Protein AF-X1GSC9-F1 (afdb_monomer_lite)

pLDDT: mean 88.29, std 10.02, range [37.25, 97.69]

Structure (mmCIF, N/CA/C/O backbone):
data_AF-X1GSC9-F1
#
_entry.id   AF-X1GSC9-F1
#
loop_
_atom_site.group_PDB
_atom_site.id
_atom_site.type_symbol
_atom_site.label_atom_id
_atom_site.label_alt_id
_atom_site.label_comp_id
_atom_site.label_asym_id
_atom_site.label_entity_id
_atom_site.label_seq_id
_atom_site.pdbx_PDB_ins_code
_atom_site.Cartn_x
_atom_site.Cartn_y
_atom_site.Cartn_z
_atom_site.occupancy
_atom_site.B_iso_or_equiv
_atom_site.auth_seq_id
_atom_site.auth_comp_id
_atom_site.auth_asym_id
_atom_site.auth_atom_id
_atom_site.pdbx_PDB_model_num
ATOM 1 N N . PRO A 1 1 ? -17.798 0.193 -2.382 1.00 90.88 1 PRO A N 1
ATOM 2 C CA . PRO A 1 1 ? -16.850 1.234 -2.874 1.00 90.88 1 PRO A CA 1
ATOM 3 C C . PRO A 1 1 ? -15.420 0.911 -2.415 1.00 90.88 1 PRO A C 1
ATOM 5 O O . PRO A 1 1 ? -15.276 -0.014 -1.624 1.00 90.88 1 PRO A O 1
ATOM 8 N N . ALA A 1 2 ? -14.383 1.622 -2.877 1.00 92.12 2 ALA A N 1
ATOM 9 C CA . ALA A 1 2 ? -13.006 1.386 -2.421 1.00 92.12 2 ALA A CA 1
ATOM 10 C C . ALA A 1 2 ? -12.248 2.688 -2.128 1.00 92.12 2 ALA A C 1
ATOM 12 O O . ALA A 1 2 ? -12.476 3.698 -2.795 1.00 92.12 2 ALA A O 1
ATOM 13 N N . ALA A 1 3 ? -11.340 2.648 -1.150 1.00 92.44 3 ALA A N 1
ATOM 14 C CA . ALA A 1 3 ? -10.495 3.771 -0.754 1.00 92.44 3 ALA A CA 1
ATOM 15 C C . ALA A 1 3 ? -9.044 3.329 -0.496 1.00 92.44 3 ALA A C 1
ATOM 17 O O . ALA A 1 3 ? -8.790 2.315 0.152 1.00 92.44 3 ALA A O 1
ATOM 18 N N . VAL A 1 4 ? -8.085 4.127 -0.971 1.00 92.06 4 VAL A N 1
ATOM 19 C CA . VAL A 1 4 ? -6.651 3.963 -0.685 1.00 92.06 4 VAL A CA 1
ATOM 20 C C . VAL A 1 4 ? -6.218 5.075 0.262 1.00 92.06 4 VAL A C 1
ATOM 22 O O . VAL A 1 4 ? -6.316 6.255 -0.075 1.00 92.06 4 VAL A O 1
ATOM 25 N N . ILE A 1 5 ? -5.740 4.708 1.449 1.00 92.31 5 ILE A N 1
ATOM 26 C CA . ILE A 1 5 ? -5.375 5.651 2.507 1.00 92.31 5 ILE A CA 1
ATOM 27 C C . ILE A 1 5 ? -3.856 5.680 2.642 1.00 92.31 5 ILE A C 1
ATOM 29 O O . ILE A 1 5 ? -3.243 4.877 3.344 1.00 92.31 5 ILE A O 1
ATOM 33 N N . ILE A 1 6 ? -3.250 6.642 1.948 1.00 90.12 6 ILE A N 1
ATOM 34 C CA . ILE A 1 6 ? -1.797 6.862 1.948 1.00 90.12 6 ILE A CA 1
ATOM 35 C C . ILE A 1 6 ? -1.321 7.435 3.291 1.00 90.12 6 ILE A C 1
ATOM 37 O O . ILE A 1 6 ? -0.251 7.081 3.776 1.00 90.12 6 ILE A O 1
ATOM 41 N N . GLY A 1 7 ? -2.120 8.309 3.912 1.00 90.06 7 GLY A N 1
ATOM 42 C CA . GLY A 1 7 ? -1.730 9.040 5.120 1.00 90.06 7 GLY A CA 1
ATOM 43 C C . GLY A 1 7 ? -1.406 8.143 6.322 1.00 90.06 7 GLY A C 1
ATOM 44 O O . GLY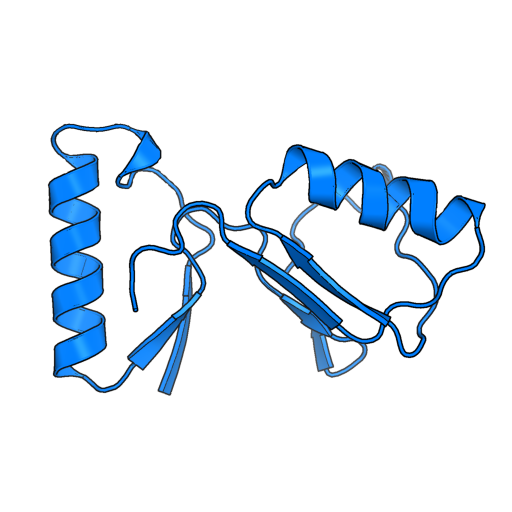 A 1 7 ? -2.079 7.139 6.557 1.00 90.06 7 GLY A O 1
ATOM 45 N N . GLY A 1 8 ? -0.394 8.548 7.096 1.00 90.19 8 GLY A N 1
ATOM 46 C CA . GLY A 1 8 ? -0.026 7.950 8.384 1.00 90.19 8 GLY A CA 1
ATOM 47 C C . GLY A 1 8 ? -0.633 8.667 9.602 1.00 90.19 8 GLY A C 1
ATOM 48 O O . GLY A 1 8 ? -1.530 9.504 9.491 1.00 90.19 8 GLY A O 1
ATOM 49 N N . GLY A 1 9 ? -0.128 8.342 10.787 1.00 92.25 9 GLY A N 1
ATOM 50 C CA . GLY A 1 9 ? -0.641 8.741 12.097 1.00 92.25 9 GLY A CA 1
ATOM 51 C C . GLY A 1 9 ? -1.707 7.800 12.677 1.00 92.25 9 GLY A C 1
ATOM 52 O O . GLY A 1 9 ? -2.591 8.280 13.396 1.00 92.25 9 GLY A O 1
ATOM 53 N N . PHE A 1 10 ? -1.667 6.507 12.354 1.00 93.75 10 PHE A N 1
ATOM 54 C CA . PHE A 1 10 ? -2.633 5.490 12.787 1.00 93.75 10 PHE A CA 1
ATOM 55 C C . PHE A 1 10 ? -1.998 4.492 13.772 1.00 93.75 10 PHE A C 1
ATOM 57 O O . PHE A 1 10 ? -1.302 4.919 14.696 1.00 93.75 10 PHE A O 1
ATOM 64 N N . ALA A 1 11 ? -2.270 3.186 13.682 1.00 92.38 11 ALA A N 1
ATOM 65 C CA . ALA A 1 11 ? -1.805 2.225 14.684 1.00 92.38 11 ALA A CA 1
ATOM 66 C C . ALA A 1 11 ? -0.276 2.221 14.874 1.00 92.38 11 ALA A C 1
ATOM 68 O O . ALA A 1 11 ? 0.189 1.929 15.979 1.00 92.38 11 ALA A O 1
ATOM 69 N N . GLU A 1 12 ? 0.490 2.623 13.858 1.00 89.06 12 GLU A N 1
ATOM 70 C CA . GLU A 1 12 ? 1.953 2.701 13.878 1.00 89.06 12 GLU A CA 1
ATOM 71 C C . GLU A 1 12 ? 2.508 3.714 14.890 1.00 89.06 12 GLU A C 1
ATOM 73 O O . GLU A 1 12 ? 3.633 3.549 15.354 1.00 89.06 12 GLU A O 1
ATOM 78 N N . ILE A 1 13 ? 1.727 4.730 15.282 1.00 93.06 13 ILE A N 1
ATOM 79 C CA . ILE A 1 13 ? 2.129 5.684 16.333 1.00 93.06 13 ILE A CA 1
ATOM 80 C C . ILE A 1 13 ? 1.602 5.300 17.728 1.00 93.06 13 ILE A C 1
ATOM 82 O O . ILE A 1 13 ? 1.823 6.026 18.698 1.00 93.06 13 ILE A O 1
ATOM 86 N N . GLY A 1 14 ? 0.884 4.177 17.854 1.00 91.69 14 GLY A N 1
ATOM 87 C CA . GLY A 1 14 ? 0.296 3.722 19.115 1.00 91.69 14 GLY A CA 1
ATOM 88 C C . GLY A 1 14 ? -0.757 4.683 19.694 1.00 91.69 14 GLY A C 1
ATOM 89 O O . GLY A 1 14 ? -1.246 5.591 19.025 1.00 91.69 14 GLY A O 1
ATOM 90 N N . GLY A 1 15 ? -1.145 4.475 20.957 1.00 94.62 15 GLY A N 1
ATOM 91 C CA . GLY A 1 15 ? -2.000 5.396 21.724 1.00 94.62 15 GLY A CA 1
ATOM 92 C C . GLY A 1 15 ? -3.247 5.895 20.974 1.00 94.62 15 GLY A C 1
ATOM 93 O O . GLY A 1 15 ? -4.144 5.122 20.641 1.00 94.62 15 GLY A O 1
ATOM 94 N N . LYS A 1 16 ? -3.304 7.208 20.705 1.00 95.12 16 LYS A N 1
ATOM 95 C CA . LYS A 1 16 ? -4.410 7.847 19.961 1.00 95.12 16 LYS A CA 1
ATOM 96 C C . LYS A 1 16 ? -4.514 7.372 18.505 1.00 95.12 16 LYS A C 1
ATOM 98 O O . LYS A 1 16 ? -5.609 7.399 17.949 1.00 95.12 16 LYS A O 1
ATOM 103 N N . GLY A 1 17 ? -3.411 6.942 17.898 1.00 95.06 17 GLY A N 1
ATOM 104 C CA . GLY A 1 17 ? -3.377 6.431 16.532 1.00 95.06 17 GLY A CA 1
ATOM 105 C C . GLY A 1 17 ? -4.098 5.091 16.371 1.00 95.06 17 GLY A C 1
ATOM 106 O O . GLY A 1 17 ? -4.839 4.924 15.405 1.00 95.06 17 GLY A O 1
ATOM 107 N N . LYS A 1 18 ? -4.005 4.189 17.363 1.00 94.44 18 LYS A N 1
ATOM 108 C CA . LYS A 1 18 ? -4.803 2.944 17.382 1.00 94.44 18 LYS A CA 1
ATOM 109 C C . LYS A 1 18 ? -6.304 3.236 17.381 1.00 94.44 18 LYS A C 1
ATOM 111 O O . LYS A 1 18 ? -7.011 2.765 16.500 1.00 94.44 18 LYS A O 1
ATOM 116 N N . LYS A 1 19 ? -6.760 4.132 18.266 1.00 95.69 19 LYS A N 1
ATOM 117 C CA . LYS A 1 19 ? -8.170 4.568 18.320 1.00 95.69 19 LYS A CA 1
ATOM 118 C C . LYS A 1 19 ? -8.646 5.202 17.010 1.00 95.69 19 LYS A C 1
ATOM 120 O O . LYS A 1 19 ? -9.789 5.028 16.603 1.00 95.69 19 LYS A O 1
ATOM 125 N N . ARG A 1 20 ? -7.769 5.956 16.338 1.00 95.31 20 ARG A N 1
ATOM 126 C CA . ARG A 1 20 ? -8.059 6.535 15.020 1.00 95.31 20 ARG A CA 1
ATOM 127 C C . ARG A 1 20 ? -8.231 5.448 13.956 1.00 95.31 20 ARG A C 1
ATOM 129 O O . ARG A 1 20 ? -9.130 5.569 13.132 1.00 95.31 20 ARG A O 1
ATOM 136 N N . GLN A 1 21 ? -7.395 4.409 13.977 1.00 95.06 21 GLN A N 1
ATOM 137 C CA . GLN A 1 21 ? -7.506 3.284 13.046 1.00 95.06 21 GLN A CA 1
ATOM 138 C C . GLN A 1 21 ? -8.762 2.456 13.303 1.00 95.06 21 GLN A C 1
ATOM 140 O O . GLN A 1 21 ? -9.473 2.146 12.358 1.00 95.06 21 GLN A O 1
ATOM 145 N N . GLU A 1 22 ? -9.089 2.179 14.564 1.00 94.81 22 GLU A N 1
ATOM 146 C CA . GLU A 1 22 ? -10.336 1.501 14.940 1.00 94.81 22 GLU A CA 1
ATOM 147 C C . GLU A 1 22 ? -11.558 2.256 14.399 1.00 94.81 22 GLU A C 1
ATOM 149 O O . GLU A 1 22 ? -12.415 1.663 13.749 1.00 94.81 22 GLU A O 1
ATOM 154 N N . LYS A 1 23 ? -11.598 3.588 14.566 1.00 96.19 23 LYS A N 1
ATOM 155 C CA . LYS A 1 23 ? -12.684 4.414 14.017 1.00 96.19 23 LYS A CA 1
ATOM 156 C C . LYS A 1 23 ? -12.740 4.369 12.489 1.00 96.19 23 LYS A C 1
ATOM 158 O O . LYS A 1 23 ? -13.828 4.368 11.919 1.00 96.19 23 LYS A O 1
ATOM 163 N N . LEU A 1 24 ? -11.584 4.354 11.828 1.00 95.06 24 LEU A N 1
ATOM 164 C CA . LEU A 1 24 ? -11.503 4.235 10.375 1.00 95.06 24 LEU A CA 1
ATOM 165 C C . LEU A 1 24 ? -12.090 2.900 9.893 1.00 95.06 24 LEU A C 1
ATOM 167 O O . LEU A 1 24 ? -12.896 2.903 8.965 1.00 95.06 24 LEU A O 1
ATOM 171 N N . VAL A 1 25 ? -11.720 1.790 10.538 1.00 94.69 25 VAL A N 1
ATOM 172 C CA . VAL A 1 25 ? -12.236 0.447 10.225 1.00 94.69 25 VAL A CA 1
ATOM 173 C C . VAL A 1 25 ? -13.742 0.382 10.451 1.00 94.69 25 VAL A C 1
ATOM 175 O O . VAL A 1 25 ? -14.465 -0.073 9.573 1.00 94.69 25 VAL A O 1
ATOM 178 N N . GLU A 1 26 ? -14.232 0.908 11.574 1.00 96.56 26 GLU A N 1
ATOM 179 C CA . GLU A 1 26 ? -15.665 0.956 11.884 1.00 96.56 26 GLU A CA 1
ATOM 180 C C . GLU A 1 26 ? -16.459 1.708 10.802 1.00 96.56 26 GLU A C 1
ATOM 182 O O . GLU A 1 26 ? -17.498 1.237 10.343 1.00 96.56 26 GLU A O 1
ATOM 187 N N . ILE A 1 27 ? -15.962 2.867 10.352 1.00 96.44 27 ILE A N 1
ATOM 188 C CA . ILE A 1 27 ? -16.600 3.644 9.279 1.00 96.44 27 ILE A CA 1
ATOM 189 C C . ILE A 1 27 ? -16.589 2.863 7.964 1.00 96.44 27 ILE A C 1
ATOM 191 O O . ILE A 1 27 ? -17.608 2.831 7.276 1.00 96.44 27 ILE A O 1
ATOM 195 N N . ALA A 1 28 ? -15.458 2.252 7.609 1.00 96.31 28 ALA A N 1
ATOM 196 C CA . ALA A 1 28 ? -15.325 1.494 6.372 1.0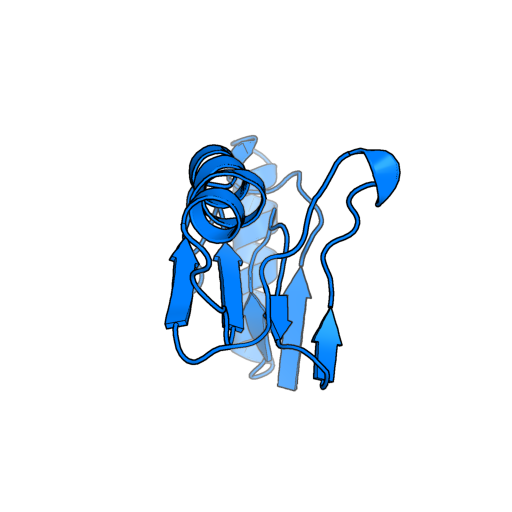0 96.31 28 ALA A CA 1
ATOM 197 C C . ALA A 1 28 ? -16.271 0.286 6.343 1.00 96.31 28 ALA A C 1
ATOM 199 O O . ALA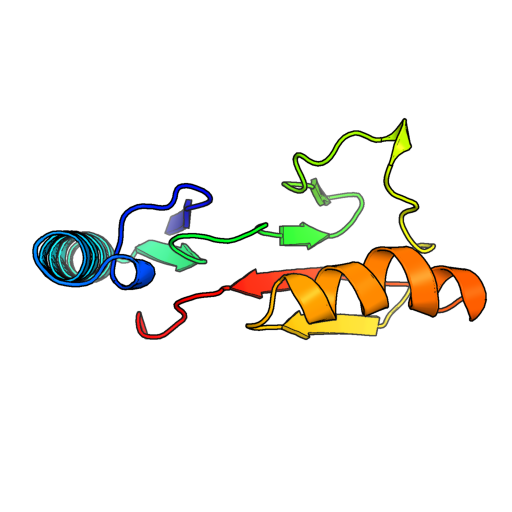 A 1 28 ? -16.998 0.107 5.366 1.00 96.31 28 ALA A O 1
ATOM 200 N N . PHE A 1 29 ? -16.314 -0.472 7.441 1.00 95.31 29 PHE A N 1
ATOM 201 C CA . PHE A 1 29 ? -17.184 -1.631 7.612 1.00 95.31 29 PHE A CA 1
ATOM 202 C C . PHE A 1 29 ? -18.665 -1.243 7.534 1.00 95.31 29 PHE A C 1
ATOM 204 O O . PHE A 1 29 ? -19.405 -1.806 6.737 1.00 95.31 29 PHE A O 1
ATOM 211 N N . ASN A 1 30 ? -19.089 -0.212 8.274 1.00 97.69 30 ASN A N 1
ATOM 212 C CA . ASN A 1 30 ? -20.489 0.229 8.300 1.00 97.69 30 ASN A CA 1
ATOM 213 C C . ASN A 1 30 ? -20.999 0.803 6.964 1.00 97.69 30 ASN A C 1
ATOM 215 O O . ASN A 1 30 ? -22.198 1.033 6.826 1.00 97.69 30 ASN A O 1
ATOM 219 N N . ASN A 1 31 ? -20.109 1.093 6.010 1.00 97.25 31 ASN A N 1
ATOM 220 C CA . ASN A 1 31 ? -20.450 1.685 4.713 1.00 97.25 31 ASN A CA 1
ATOM 221 C C . ASN A 1 31 ? -20.024 0.807 3.519 1.00 97.25 31 ASN A C 1
ATOM 223 O O . ASN A 1 31 ? -20.005 1.301 2.388 1.00 97.25 31 ASN A O 1
ATOM 227 N N . ASP A 1 32 ? -19.643 -0.456 3.746 1.00 96.56 32 ASP A N 1
ATOM 228 C CA . ASP A 1 32 ? -19.189 -1.390 2.703 1.00 96.56 32 ASP A CA 1
ATOM 229 C C . ASP A 1 32 ? -18.069 -0.807 1.803 1.00 96.56 32 ASP A C 1
ATOM 231 O O . ASP A 1 32 ? -18.092 -0.866 0.560 1.00 96.56 32 ASP A O 1
ATOM 235 N N . ILE A 1 33 ? -17.071 -0.185 2.441 1.00 96.00 33 ILE A N 1
ATOM 236 C CA . ILE A 1 33 ? -15.897 0.394 1.778 1.00 96.00 33 ILE A CA 1
ATOM 237 C C . ILE A 1 33 ? -14.703 -0.546 1.957 1.00 96.00 33 ILE A C 1
ATOM 239 O O . IL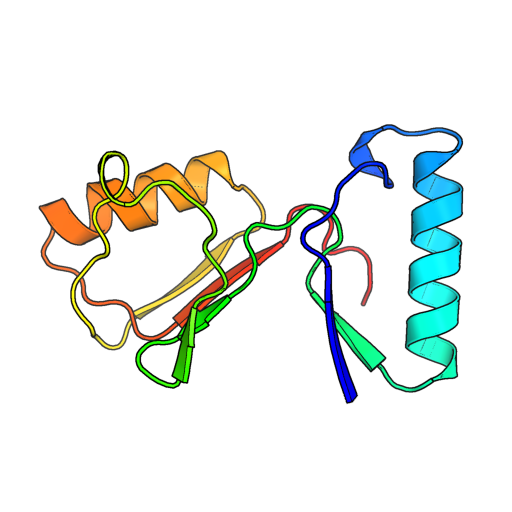E A 1 33 ? -14.198 -0.717 3.062 1.00 96.00 33 ILE A O 1
ATOM 243 N N . ALA A 1 34 ? -14.186 -1.090 0.855 1.00 92.75 34 ALA A N 1
ATOM 244 C CA . ALA A 1 34 ? -12.904 -1.786 0.857 1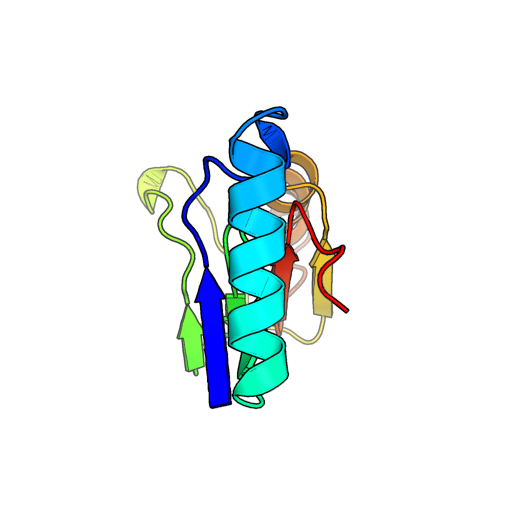.00 92.75 34 ALA A CA 1
ATOM 245 C C . ALA A 1 34 ? -11.761 -0.775 1.051 1.00 92.75 34 ALA A C 1
ATOM 247 O O . ALA A 1 34 ? -11.670 0.209 0.310 1.00 92.75 34 ALA A O 1
ATOM 248 N N . VAL A 1 35 ? -10.882 -1.008 2.025 1.00 92.00 35 VAL A N 1
ATOM 249 C CA . VAL A 1 35 ? -9.794 -0.081 2.369 1.00 92.00 35 VAL A CA 1
ATOM 250 C C . VAL A 1 35 ? -8.432 -0.729 2.153 1.00 92.00 35 VAL A C 1
ATOM 252 O O . VAL A 1 35 ? -8.174 -1.828 2.631 1.00 92.00 35 VAL A O 1
ATOM 255 N N . LEU A 1 36 ? -7.537 -0.008 1.474 1.00 91.06 36 LEU A N 1
ATOM 256 C CA . LEU A 1 36 ? -6.100 -0.281 1.463 1.00 91.06 36 LEU A CA 1
ATOM 257 C C . LEU A 1 36 ? -5.377 0.751 2.338 1.00 91.06 36 LEU A C 1
ATOM 259 O O . LEU A 1 36 ? -5.553 1.956 2.142 1.00 91.06 36 LEU A O 1
ATOM 263 N N . GLY A 1 37 ? -4.541 0.286 3.267 1.00 90.12 37 GLY A N 1
ATOM 264 C CA . GLY A 1 37 ? -3.890 1.121 4.280 1.00 90.12 37 GLY A CA 1
ATOM 265 C C . GLY A 1 37 ? -4.603 1.057 5.641 1.00 90.12 37 GLY A C 1
ATOM 266 O O . GLY A 1 37 ? -5.359 0.114 5.879 1.00 90.12 37 GLY A O 1
ATOM 267 N N . PRO A 1 38 ? -4.388 2.036 6.543 1.00 92.50 38 PRO A N 1
ATOM 268 C CA . PRO A 1 38 ? -3.686 3.311 6.340 1.00 92.50 38 PRO A CA 1
ATOM 269 C C . PRO A 1 38 ? -2.156 3.176 6.252 1.00 92.50 38 PRO A C 1
ATOM 271 O O . PRO A 1 38 ? -1.619 2.072 6.346 1.00 92.50 38 PRO A O 1
ATOM 274 N N . ASN A 1 39 ? -1.461 4.309 6.088 1.00 90.06 39 ASN A N 1
ATOM 275 C CA . ASN A 1 39 ? -0.001 4.397 6.014 1.00 90.06 39 ASN A CA 1
ATOM 276 C C . ASN A 1 39 ? 0.582 3.488 4.919 1.00 90.06 39 ASN A C 1
ATOM 278 O O . ASN A 1 39 ? 1.320 2.552 5.198 1.00 90.06 39 ASN A O 1
ATOM 282 N N . CYS A 1 40 ? 0.215 3.705 3.659 1.00 88.88 40 CYS A N 1
ATOM 283 C CA . CYS A 1 40 ? 0.657 2.848 2.559 1.00 88.88 40 CYS A CA 1
ATOM 284 C C . CYS A 1 40 ? 1.242 3.642 1.385 1.00 88.88 40 CYS A C 1
ATOM 286 O O . CYS A 1 40 ? 0.981 4.831 1.252 1.00 88.88 40 CYS A O 1
ATOM 288 N N . LEU A 1 41 ? 2.024 2.988 0.513 1.00 87.62 41 LEU A N 1
ATOM 289 C CA . LEU A 1 41 ? 2.429 3.580 -0.777 1.00 87.62 41 LEU A CA 1
ATOM 290 C C . LEU A 1 41 ? 1.321 3.443 -1.837 1.00 87.62 41 LEU A C 1
ATOM 292 O O . LEU A 1 41 ? 1.348 4.146 -2.842 1.00 87.62 41 LEU A O 1
ATOM 296 N N . GLY A 1 42 ? 0.335 2.572 -1.601 1.00 90.00 42 GLY A N 1
ATOM 297 C CA . GLY A 1 42 ? -0.845 2.402 -2.442 1.00 90.00 42 GLY A CA 1
ATOM 298 C C . GLY A 1 42 ? -0.688 1.334 -3.528 1.00 90.00 42 GLY A C 1
ATOM 299 O O . GLY A 1 42 ? -0.176 0.243 -3.260 1.00 90.00 42 GLY A O 1
ATOM 300 N N . VAL A 1 43 ? -1.193 1.631 -4.728 1.00 92.31 43 VAL A N 1
ATOM 301 C CA . VAL A 1 43 ? -1.357 0.701 -5.852 1.00 92.31 43 VAL A CA 1
ATOM 302 C C . VAL A 1 43 ? -0.640 1.215 -7.097 1.00 92.31 43 VAL A C 1
ATOM 304 O O . VAL A 1 43 ? -0.771 2.380 -7.475 1.00 92.31 43 VAL A O 1
ATOM 307 N N . TYR A 1 44 ? 0.060 0.318 -7.786 1.00 91.88 44 TYR A N 1
ATOM 308 C CA . TYR A 1 44 ? 0.575 0.554 -9.135 1.00 91.88 44 TYR A CA 1
ATOM 309 C C . TYR A 1 44 ? 0.123 -0.576 -10.059 1.00 91.88 44 TYR A C 1
ATOM 311 O O . TYR A 1 44 ? 0.468 -1.732 -9.842 1.00 91.88 44 TYR A O 1
ATOM 319 N N . ALA A 1 45 ? -0.671 -0.251 -11.074 1.00 92.44 45 ALA A N 1
ATOM 320 C CA . ALA A 1 45 ? -1.246 -1.185 -12.038 1.00 92.44 45 ALA A CA 1
ATOM 321 C C . ALA A 1 45 ? -1.303 -0.519 -13.427 1.00 92.44 45 ALA A C 1
ATOM 323 O O . ALA A 1 45 ? -2.356 -0.031 -13.849 1.00 92.44 45 ALA A O 1
ATOM 324 N N . PRO A 1 46 ? -0.171 -0.430 -14.144 1.00 86.62 46 PRO A N 1
ATOM 325 C CA . PRO A 1 46 ? -0.094 0.300 -15.402 1.00 86.62 46 PRO A CA 1
ATOM 326 C C . PRO A 1 46 ? -0.877 -0.406 -16.531 1.00 86.62 46 PRO A C 1
ATOM 328 O O . PRO A 1 46 ? -0.791 -1.629 -16.689 1.00 86.62 46 PRO A O 1
ATOM 331 N N . PRO A 1 47 ? -1.596 0.344 -17.389 1.00 88.69 47 PRO A N 1
ATOM 332 C CA . PRO A 1 47 ? -1.662 1.810 -17.456 1.00 88.69 47 PRO A CA 1
ATOM 333 C C . PRO A 1 47 ? -2.817 2.427 -16.640 1.00 88.69 47 PRO A C 1
ATOM 335 O O . PRO A 1 47 ? -3.117 3.601 -16.815 1.00 88.69 47 PRO A O 1
ATOM 338 N N . LEU A 1 48 ? -3.514 1.640 -15.819 1.00 91.62 48 LEU A N 1
ATOM 339 C CA . LEU A 1 48 ? -4.807 2.012 -15.240 1.00 91.62 48 LEU A CA 1
ATOM 340 C C . LEU A 1 48 ? -4.677 2.916 -14.011 1.00 91.62 48 LEU A C 1
ATOM 342 O O . LEU A 1 48 ? -5.426 3.879 -13.880 1.00 91.62 48 LEU A O 1
ATOM 346 N N . VAL A 1 49 ? -3.765 2.583 -13.094 1.00 91.31 49 VAL A N 1
ATOM 347 C CA . VAL A 1 49 ? -3.634 3.257 -11.795 1.00 91.31 49 VAL A CA 1
ATOM 348 C C . VAL A 1 49 ? -2.166 3.371 -11.406 1.00 91.31 49 VAL A C 1
ATOM 350 O O . VAL A 1 49 ? -1.406 2.412 -11.531 1.00 91.31 49 VAL A O 1
ATOM 353 N N . ASP A 1 50 ? -1.787 4.534 -10.885 1.00 90.69 50 ASP A N 1
ATOM 354 C CA . ASP A 1 50 ? -0.479 4.782 -10.288 1.00 90.69 50 ASP A CA 1
ATOM 355 C C . ASP A 1 50 ? -0.627 5.770 -9.128 1.00 90.69 50 ASP A C 1
ATOM 357 O O . ASP A 1 50 ? -0.844 6.963 -9.336 1.00 90.69 50 ASP A O 1
ATOM 361 N N . THR A 1 51 ? -0.557 5.264 -7.898 1.00 89.75 51 THR A N 1
ATOM 362 C CA . THR A 1 51 ? -0.622 6.089 -6.683 1.00 89.75 51 THR A CA 1
ATOM 363 C C . THR A 1 51 ? 0.743 6.241 -6.013 1.00 89.75 51 THR A C 1
ATOM 365 O O . THR A 1 51 ? 0.815 6.578 -4.832 1.00 89.75 51 THR A O 1
ATOM 368 N N . ILE A 1 52 ? 1.837 5.945 -6.718 1.00 87.50 52 ILE A N 1
ATOM 369 C CA . ILE A 1 52 ? 3.186 6.033 -6.163 1.00 87.50 52 ILE A CA 1
ATOM 370 C C . ILE A 1 52 ? 3.674 7.482 -6.270 1.00 87.50 52 ILE A C 1
ATOM 372 O O . ILE A 1 52 ? 4.211 7.905 -7.292 1.00 87.50 52 ILE A O 1
ATOM 376 N N . PHE A 1 53 ? 3.535 8.238 -5.181 1.00 83.75 53 PHE A N 1
ATOM 377 C CA . PHE A 1 53 ? 3.938 9.650 -5.091 1.00 83.75 53 PHE A CA 1
ATOM 378 C C . PHE A 1 53 ? 5.414 9.841 -4.702 1.00 83.75 53 PHE A C 1
ATOM 380 O O . PHE A 1 53 ? 5.746 10.666 -3.851 1.00 83.75 53 PHE A O 1
ATOM 387 N N . LEU A 1 54 ? 6.311 9.049 -5.290 1.00 82.62 54 LEU A N 1
ATOM 388 C CA . LEU A 1 54 ? 7.755 9.193 -5.096 1.00 82.62 54 LEU A CA 1
ATOM 389 C C . LEU A 1 54 ? 8.363 10.007 -6.255 1.00 82.62 54 LEU A C 1
ATOM 391 O O . LEU A 1 54 ? 7.911 9.848 -7.391 1.00 82.62 54 LEU A O 1
ATOM 395 N N . PRO A 1 55 ? 9.378 10.862 -6.006 1.00 80.00 55 PRO A N 1
ATOM 396 C CA . PRO A 1 55 ? 10.022 11.645 -7.061 1.00 80.00 55 PRO A CA 1
ATOM 397 C C . PRO A 1 55 ? 10.566 10.745 -8.170 1.00 80.00 55 PRO A C 1
ATOM 399 O O . PRO A 1 55 ? 11.316 9.803 -7.893 1.00 80.00 55 PRO A O 1
ATOM 402 N N . THR A 1 56 ? 10.209 11.043 -9.418 1.00 77.38 56 THR A N 1
ATOM 403 C CA . THR A 1 56 ? 10.579 10.250 -10.600 1.00 77.38 56 THR A CA 1
ATOM 404 C C . THR A 1 56 ? 12.086 10.164 -10.813 1.00 77.38 56 THR A C 1
ATOM 406 O O . THR A 1 56 ? 12.577 9.166 -11.323 1.00 77.38 56 THR A O 1
ATOM 409 N N . GLU A 1 57 ? 12.839 11.160 -10.354 1.00 78.19 57 GLU A N 1
ATOM 410 C CA . GLU A 1 57 ? 14.303 11.207 -10.436 1.00 78.19 57 GLU A CA 1
ATOM 411 C C . GLU A 1 57 ? 14.973 10.212 -9.479 1.00 78.19 57 GLU A C 1
ATOM 413 O O . GLU A 1 57 ? 16.165 9.936 -9.600 1.00 78.19 57 GLU A O 1
ATOM 418 N N . ARG A 1 58 ? 14.227 9.699 -8.493 1.00 72.81 58 ARG A N 1
ATOM 419 C CA . ARG A 1 58 ? 14.738 8.808 -7.443 1.00 72.81 58 ARG A CA 1
ATOM 420 C C . ARG A 1 58 ? 14.261 7.368 -7.584 1.00 72.81 58 ARG A C 1
ATOM 422 O O . ARG A 1 58 ? 14.659 6.531 -6.778 1.00 72.81 58 ARG A O 1
ATOM 429 N N . ILE A 1 59 ? 13.405 7.077 -8.563 1.00 81.44 59 ILE A N 1
ATOM 430 C CA . ILE A 1 59 ? 12.778 5.765 -8.717 1.00 81.44 59 ILE A CA 1
ATOM 431 C C . ILE A 1 59 ? 12.832 5.306 -10.172 1.00 81.44 59 ILE A C 1
ATOM 433 O O . ILE A 1 59 ? 12.559 6.074 -11.087 1.00 81.44 59 ILE A O 1
ATOM 437 N N . THR A 1 60 ? 13.129 4.027 -10.391 1.00 84.19 60 THR A N 1
ATOM 438 C CA . THR A 1 60 ? 12.991 3.396 -11.709 1.00 84.19 60 THR A CA 1
ATOM 439 C C . THR A 1 60 ? 11.854 2.395 -11.647 1.00 84.19 60 THR A C 1
ATOM 441 O O . THR A 1 60 ? 11.873 1.492 -10.817 1.00 84.19 60 THR A O 1
ATOM 444 N N . LYS A 1 61 ? 10.836 2.557 -12.493 1.00 86.50 61 LYS A N 1
ATOM 445 C CA . LYS A 1 61 ? 9.720 1.607 -12.548 1.00 86.50 61 LYS A CA 1
ATOM 446 C C . LYS A 1 61 ? 10.105 0.440 -13.465 1.00 86.50 61 LYS A C 1
ATOM 448 O O . LYS A 1 61 ? 10.570 0.700 -14.575 1.00 86.50 61 LYS A O 1
ATOM 453 N N . PRO A 1 62 ? 9.919 -0.818 -13.031 1.00 88.12 62 PRO A N 1
ATOM 454 C CA . PRO A 1 62 ? 10.196 -1.975 -13.868 1.00 88.12 62 PRO A CA 1
ATOM 455 C C . PRO A 1 62 ? 9.263 -1.989 -15.090 1.00 88.12 62 PRO A C 1
ATOM 457 O O . PRO A 1 62 ? 8.199 -1.353 -15.066 1.00 88.12 62 PRO A O 1
ATOM 460 N N . PRO A 1 63 ? 9.626 -2.722 -16.158 1.00 90.19 63 PRO A N 1
ATOM 461 C CA . PRO A 1 63 ? 8.775 -2.841 -17.334 1.00 90.19 63 PRO A CA 1
ATOM 462 C C . PRO A 1 63 ? 7.412 -3.444 -16.972 1.00 90.19 63 PRO A C 1
ATOM 464 O O . PRO A 1 63 ? 7.237 -4.092 -15.939 1.00 90.19 63 PRO A O 1
ATOM 467 N N . LYS A 1 64 ? 6.421 -3.266 -17.847 1.00 90.50 64 LYS A N 1
ATOM 468 C CA . LYS A 1 64 ? 5.147 -3.976 -17.707 1.00 90.50 64 LYS A CA 1
ATOM 469 C C . LYS A 1 64 ? 5.377 -5.478 -17.898 1.00 90.50 64 LYS A C 1
ATOM 471 O O . LYS A 1 64 ? 6.081 -5.883 -18.820 1.00 90.50 64 LYS A O 1
ATOM 476 N N . GLY A 1 65 ? 4.750 -6.303 -17.068 1.00 92.81 65 GLY A N 1
ATOM 477 C CA . GLY A 1 65 ? 4.791 -7.759 -17.216 1.00 92.81 65 GLY A CA 1
ATOM 478 C C . GLY A 1 65 ? 3.622 -8.448 -16.533 1.00 92.81 65 GLY A C 1
ATOM 479 O O . GLY A 1 65 ? 2.539 -7.875 -16.448 1.00 92.81 65 GLY A O 1
ATOM 480 N N . SER A 1 66 ? 3.834 -9.684 -16.083 1.00 94.31 66 SER A N 1
ATOM 481 C CA . SER A 1 66 ? 2.796 -10.545 -15.500 1.00 94.31 66 SER A CA 1
ATOM 482 C C . SER A 1 66 ? 2.926 -10.745 -13.988 1.00 94.31 66 SER A C 1
ATOM 484 O O . SER A 1 66 ? 2.014 -11.305 -13.381 1.00 94.31 66 SER A O 1
ATOM 486 N N . VAL A 1 67 ? 4.018 -10.293 -13.363 1.00 94.00 67 VAL A N 1
ATOM 487 C CA . VAL A 1 67 ? 4.260 -10.523 -11.932 1.00 94.00 67 VAL A CA 1
ATOM 488 C C . VAL A 1 67 ? 3.470 -9.528 -11.091 1.00 94.00 67 VAL A C 1
ATOM 490 O O . VAL A 1 67 ? 3.629 -8.320 -11.256 1.00 94.00 67 VAL A O 1
ATOM 493 N N . ALA A 1 68 ? 2.654 -10.033 -10.166 1.00 93.38 68 ALA A N 1
ATOM 494 C CA . ALA A 1 68 ? 2.006 -9.221 -9.143 1.00 93.38 68 ALA A CA 1
ATOM 495 C C . ALA A 1 68 ? 2.826 -9.254 -7.845 1.00 93.38 68 ALA A C 1
ATOM 497 O O . ALA A 1 68 ? 3.255 -10.324 -7.411 1.00 93.38 68 ALA A O 1
ATOM 498 N N . LEU A 1 69 ? 3.030 -8.093 -7.222 1.00 91.62 69 LEU A N 1
ATOM 499 C CA . LEU A 1 69 ? 3.760 -7.956 -5.964 1.00 91.62 69 LEU A CA 1
ATOM 500 C C . LEU A 1 69 ? 2.852 -7.354 -4.890 1.00 91.62 69 LEU A C 1
ATOM 502 O O . LEU A 1 69 ? 2.316 -6.261 -5.055 1.00 91.62 69 LEU A O 1
ATOM 506 N N . ILE A 1 70 ? 2.713 -8.059 -3.771 1.00 91.25 70 ILE A N 1
ATOM 507 C CA . ILE A 1 70 ? 1.998 -7.581 -2.588 1.00 91.25 70 ILE A CA 1
ATOM 508 C C . ILE A 1 70 ? 2.978 -7.616 -1.422 1.00 91.25 70 ILE A C 1
ATOM 510 O O . ILE A 1 70 ? 3.604 -8.646 -1.176 1.00 91.25 70 ILE A O 1
ATOM 514 N N . SER A 1 71 ? 3.139 -6.499 -0.719 1.00 89.19 71 SER A N 1
ATOM 515 C CA . SER A 1 71 ? 4.031 -6.421 0.442 1.00 89.19 71 SER A CA 1
ATOM 516 C C . SER A 1 71 ? 3.382 -5.645 1.579 1.00 89.19 71 SER A C 1
ATOM 518 O O . SER A 1 71 ? 2.588 -4.730 1.353 1.00 89.19 71 SER A O 1
ATOM 520 N N . GLN A 1 72 ? 3.764 -5.988 2.808 1.00 85.81 72 GLN A N 1
ATOM 521 C CA . GLN A 1 72 ? 3.463 -5.176 3.986 1.00 85.81 72 GLN A CA 1
ATOM 522 C C . GLN A 1 72 ? 4.624 -4.276 4.419 1.00 85.81 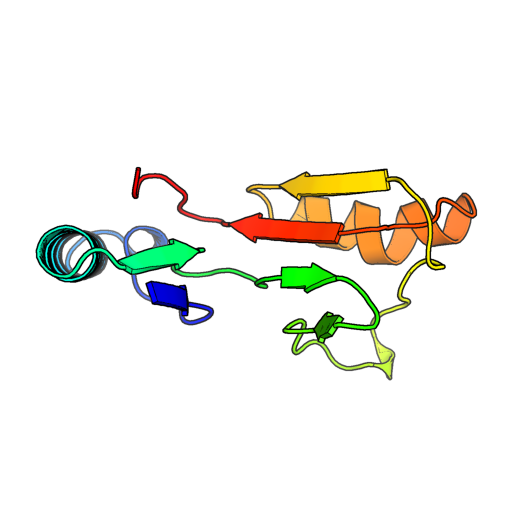72 GLN A C 1
ATOM 524 O O . GLN A 1 72 ? 4.435 -3.288 5.118 1.00 85.81 72 GLN A O 1
ATOM 529 N N . SER A 1 73 ? 5.841 -4.565 3.962 1.00 85.00 73 SER A N 1
ATOM 530 C CA . SER A 1 73 ? 7.010 -3.741 4.255 1.00 85.00 73 SER A CA 1
ATOM 531 C C . SER A 1 73 ? 7.305 -2.810 3.087 1.00 85.00 73 SER A C 1
ATOM 533 O O . SER A 1 73 ? 7.619 -3.270 1.983 1.00 85.00 73 SER A O 1
ATOM 535 N N . GLY A 1 74 ? 7.243 -1.498 3.325 1.00 81.81 74 GLY A N 1
ATOM 536 C CA . GLY A 1 74 ? 7.579 -0.513 2.297 1.00 81.81 74 GLY A CA 1
ATOM 537 C C . GLY A 1 74 ? 9.053 -0.493 1.929 1.00 81.81 74 GLY A C 1
ATOM 538 O O . GLY A 1 74 ? 9.358 -0.373 0.752 1.00 81.81 74 GLY A O 1
ATOM 539 N N . GLY A 1 75 ? 9.963 -0.690 2.888 1.00 82.81 75 GLY A N 1
ATOM 540 C CA . GLY A 1 75 ? 11.399 -0.758 2.591 1.00 82.81 75 GLY A CA 1
ATOM 541 C C . GLY A 1 75 ? 11.742 -1.929 1.667 1.00 82.81 75 GLY A C 1
ATOM 542 O O . GLY A 1 75 ? 12.417 -1.741 0.659 1.00 82.81 75 GLY A O 1
ATOM 543 N N . VAL A 1 76 ? 11.199 -3.117 1.962 1.00 86.38 76 VAL A N 1
ATOM 544 C CA . VAL A 1 76 ? 11.379 -4.309 1.115 1.00 86.38 76 VAL A CA 1
ATOM 545 C C . VAL A 1 76 ? 10.765 -4.089 -0.259 1.00 86.38 76 VAL A C 1
ATOM 547 O O . VAL A 1 76 ? 11.389 -4.390 -1.270 1.00 86.38 76 VAL A O 1
ATOM 550 N N . LEU A 1 77 ? 9.551 -3.545 -0.314 1.00 87.50 77 LEU A N 1
ATOM 551 C CA . LEU A 1 77 ? 8.885 -3.311 -1.585 1.00 87.50 77 LEU A CA 1
ATOM 552 C C . LEU A 1 77 ? 9.644 -2.298 -2.443 1.00 87.50 77 LEU A C 1
ATOM 554 O O . LEU A 1 77 ? 9.783 -2.524 -3.638 1.00 87.50 77 LEU A O 1
ATOM 558 N N . VAL A 1 78 ? 10.160 -1.222 -1.847 1.00 85.56 78 VAL A N 1
ATOM 559 C CA . VAL A 1 78 ? 10.944 -0.209 -2.560 1.00 85.56 78 VAL A CA 1
ATOM 560 C C . VAL A 1 78 ? 12.209 -0.827 -3.157 1.00 85.56 78 VAL A C 1
ATOM 562 O O . VAL A 1 78 ? 12.463 -0.640 -4.345 1.00 85.56 78 VAL A O 1
ATOM 565 N N . ASP A 1 79 ? 12.958 -1.606 -2.374 1.00 89.25 79 ASP A N 1
ATOM 566 C CA . ASP A 1 79 ? 14.159 -2.302 -2.852 1.00 89.25 79 ASP A CA 1
ATOM 567 C C . ASP A 1 79 ? 13.838 -3.291 -3.986 1.00 89.25 79 ASP A C 1
ATOM 569 O O . ASP A 1 79 ? 14.449 -3.262 -5.057 1.00 89.25 79 ASP A O 1
ATOM 573 N N . GLN A 1 80 ? 12.826 -4.139 -3.799 1.00 90.69 80 GLN A N 1
ATOM 574 C CA . GLN A 1 80 ? 12.480 -5.144 -4.798 1.00 90.69 80 GLN A CA 1
ATOM 575 C C . GLN A 1 80 ? 11.938 -4.503 -6.079 1.00 90.69 80 GLN A C 1
ATOM 577 O O . GLN A 1 80 ? 12.438 -4.777 -7.169 1.00 90.69 80 GLN A O 1
ATOM 582 N N . PHE A 1 81 ? 10.946 -3.625 -5.956 1.00 89.25 81 PHE A N 1
ATOM 583 C CA . PHE A 1 81 ? 10.236 -3.057 -7.095 1.00 89.25 81 PHE A CA 1
ATOM 584 C C . PHE A 1 81 ? 11.084 -2.042 -7.871 1.00 89.25 81 PHE A C 1
ATOM 586 O O . PHE A 1 81 ? 11.180 -2.162 -9.090 1.00 89.25 81 PHE A O 1
ATOM 593 N N . PHE A 1 82 ? 11.718 -1.071 -7.199 1.00 86.75 82 PHE A N 1
ATOM 594 C CA . PHE A 1 82 ? 12.430 0.011 -7.895 1.00 86.75 82 PHE A CA 1
ATOM 595 C C . PHE A 1 82 ? 13.874 -0.324 -8.271 1.00 86.75 82 PHE A C 1
ATOM 597 O O . PHE A 1 82 ? 14.440 0.350 -9.131 1.00 86.75 82 PHE A O 1
ATOM 604 N N . VAL A 1 83 ? 14.481 -1.336 -7.640 1.00 88.94 83 VAL A N 1
ATOM 605 C CA . VAL A 1 83 ? 15.881 -1.709 -7.892 1.00 88.94 83 VAL A CA 1
ATOM 606 C C . VAL A 1 83 ? 15.957 -3.092 -8.529 1.00 88.94 83 VAL A C 1
ATOM 608 O O . VAL A 1 83 ? 16.294 -3.222 -9.708 1.00 88.94 83 VAL A O 1
ATOM 611 N N . LYS A 1 84 ? 15.597 -4.143 -7.785 1.00 92.12 84 LYS A N 1
ATOM 612 C CA . LYS A 1 84 ? 15.906 -5.530 -8.179 1.00 92.12 84 LYS A CA 1
ATOM 613 C C . LYS A 1 84 ? 15.126 -6.015 -9.394 1.00 92.12 84 LYS A C 1
ATOM 615 O O . LYS A 1 84 ? 15.672 -6.757 -10.209 1.00 92.12 84 LYS A O 1
ATOM 620 N N . PHE A 1 85 ? 13.863 -5.625 -9.530 1.00 93.38 85 PHE A N 1
ATOM 621 C CA . PHE A 1 85 ? 13.038 -6.055 -10.660 1.00 93.38 85 PHE A CA 1
ATOM 622 C C . PHE A 1 85 ? 13.521 -5.429 -11.965 1.00 93.38 85 PHE A C 1
ATOM 624 O O . PHE A 1 85 ? 13.560 -6.112 -12.986 1.00 93.38 85 PHE A O 1
ATOM 631 N N . ASN A 1 86 ? 13.976 -4.176 -11.919 1.00 88.75 86 ASN A N 1
ATOM 632 C CA . ASN A 1 86 ? 14.571 -3.530 -13.079 1.00 88.75 86 ASN A CA 1
ATOM 633 C C . ASN A 1 86 ? 15.930 -4.158 -13.444 1.00 88.75 86 ASN A C 1
ATOM 635 O O . ASN A 1 86 ? 16.135 -4.515 -14.600 1.00 88.75 86 ASN A O 1
ATOM 639 N N . GLU A 1 87 ? 16.814 -4.392 -12.462 1.00 91.94 87 GLU A N 1
ATOM 640 C CA . GLU A 1 87 ? 18.112 -5.074 -12.668 1.00 91.94 87 GLU A CA 1
ATOM 641 C C . GLU A 1 87 ? 17.962 -6.458 -13.322 1.00 91.94 87 GLU A C 1
ATOM 643 O O . GLU A 1 87 ? 18.834 -6.896 -14.071 1.00 91.94 87 GLU A O 1
ATOM 648 N N . ARG A 1 88 ? 16.859 -7.158 -13.035 1.00 93.75 88 ARG A N 1
ATOM 649 C CA . ARG A 1 88 ? 16.582 -8.515 -13.531 1.00 93.75 88 ARG A CA 1
ATOM 650 C C . ARG A 1 88 ? 15.644 -8.557 -14.735 1.00 93.75 88 ARG A C 1
ATOM 652 O O . ARG A 1 88 ? 15.297 -9.650 -15.175 1.00 93.75 88 ARG A O 1
ATOM 659 N N . ASN A 1 89 ? 15.222 -7.402 -15.251 1.00 91.81 89 ASN A N 1
ATOM 660 C CA . ASN A 1 89 ? 14.243 -7.290 -16.333 1.00 91.81 89 ASN A CA 1
ATOM 661 C C . ASN A 1 89 ? 12.937 -8.075 -16.061 1.00 91.81 89 ASN A C 1
ATOM 663 O O . ASN A 1 89 ? 12.383 -8.735 -16.942 1.00 91.81 89 ASN A O 1
ATOM 667 N N . ILE A 1 90 ? 12.457 -8.032 -14.815 1.00 93.88 90 ILE A N 1
ATOM 668 C CA . ILE A 1 90 ? 11.208 -8.676 -14.393 1.00 93.88 90 ILE A CA 1
ATOM 669 C C . ILE A 1 90 ? 10.080 -7.659 -14.514 1.00 93.88 90 ILE A C 1
ATOM 671 O O . ILE A 1 90 ? 10.060 -6.651 -13.809 1.00 93.88 90 ILE A O 1
ATOM 675 N N . GLY A 1 91 ? 9.121 -7.940 -15.394 1.00 93.06 91 GLY A N 1
ATOM 676 C CA . GLY A 1 91 ? 7.992 -7.049 -15.610 1.00 93.06 91 GLY A CA 1
ATOM 677 C C . GLY A 1 91 ? 6.875 -7.213 -14.575 1.00 93.06 91 GLY A C 1
ATOM 678 O O . GLY A 1 91 ? 6.467 -8.335 -14.259 1.00 93.06 91 GLY A O 1
ATOM 679 N N . VAL A 1 92 ? 6.332 -6.091 -14.102 1.00 93.75 92 VAL A N 1
ATOM 680 C CA . VAL A 1 92 ? 5.274 -6.048 -13.081 1.00 93.75 92 VAL A CA 1
ATOM 681 C C . VAL A 1 92 ? 3.919 -5.741 -13.711 1.00 93.75 92 VAL A C 1
ATOM 683 O O . VAL A 1 92 ? 3.792 -4.831 -14.533 1.00 93.75 92 VAL A O 1
ATOM 686 N N . SER A 1 93 ? 2.903 -6.515 -13.332 1.00 94.19 93 SER A N 1
ATOM 687 C CA . SER A 1 93 ? 1.500 -6.284 -13.693 1.00 94.19 93 SER A CA 1
ATOM 688 C C . SER A 1 93 ? 0.807 -5.385 -12.676 1.00 94.19 93 SER A C 1
ATOM 690 O O . SER A 1 93 ? 0.054 -4.482 -13.039 1.00 94.19 93 SER A O 1
ATOM 692 N N . THR A 1 94 ? 1.031 -5.647 -11.390 1.00 93.00 94 THR A N 1
ATOM 693 C CA . THR A 1 94 ? 0.370 -4.959 -10.282 1.00 93.00 94 THR A CA 1
ATOM 694 C C . THR A 1 94 ? 1.250 -4.975 -9.042 1.00 93.00 94 THR A C 1
ATOM 696 O O . THR A 1 94 ? 1.934 -5.953 -8.752 1.00 93.00 94 THR A O 1
ATOM 699 N N . LEU A 1 95 ? 1.201 -3.887 -8.292 1.00 90.00 95 LEU A N 1
ATOM 700 C CA . LEU A 1 95 ? 1.862 -3.695 -7.019 1.00 90.00 95 LEU A CA 1
ATOM 701 C C . LEU A 1 95 ? 0.824 -3.217 -6.008 1.00 90.00 95 LEU A C 1
ATOM 703 O O . LEU A 1 95 ? 0.093 -2.266 -6.290 1.00 90.00 95 LEU A O 1
ATOM 707 N N . VAL A 1 96 ? 0.800 -3.830 -4.831 1.00 88.06 96 VAL A N 1
ATOM 708 C CA . VAL A 1 96 ? 0.001 -3.378 -3.689 1.00 88.06 96 VAL A CA 1
ATOM 709 C C . VAL A 1 96 ? 0.903 -3.331 -2.463 1.00 88.06 96 VAL A C 1
ATOM 711 O O . VAL A 1 96 ? 1.514 -4.337 -2.097 1.00 88.06 96 VAL A O 1
ATOM 714 N N . LEU A 1 97 ? 0.987 -2.175 -1.809 1.00 83.50 97 LEU A N 1
ATOM 715 C CA . LEU A 1 97 ? 1.669 -2.049 -0.522 1.00 83.50 97 LEU A CA 1
ATOM 716 C C . LEU A 1 97 ? 0.669 -1.694 0.575 1.00 83.50 97 LEU A C 1
ATOM 718 O O . LEU A 1 97 ? -0.104 -0.762 0.389 1.00 83.50 97 LEU A O 1
ATOM 722 N N . SER A 1 98 ? 0.740 -2.360 1.731 1.00 76.62 98 SER A N 1
ATOM 723 C CA . SER A 1 98 ? -0.060 -2.018 2.919 1.00 76.62 98 SER A CA 1
ATOM 724 C C . SER A 1 98 ? 0.728 -2.222 4.215 1.00 76.62 98 SER A C 1
ATOM 726 O O . SER A 1 98 ? 0.999 -3.361 4.563 1.00 76.62 98 SER A O 1
ATOM 728 N N . PHE A 1 99 ? 1.087 -1.168 4.960 1.00 68.12 99 PHE A N 1
ATOM 729 C CA . PHE A 1 99 ? 1.852 -1.351 6.209 1.00 68.12 99 PHE A CA 1
ATOM 730 C C . PHE A 1 99 ? 1.022 -1.899 7.375 1.00 68.12 99 PHE A C 1
ATOM 732 O O . PHE A 1 99 ? 1.558 -2.637 8.194 1.00 68.12 99 PHE A O 1
ATOM 739 N N . ASN A 1 100 ? -0.264 -1.552 7.459 1.00 64.94 100 ASN A N 1
ATOM 740 C CA . ASN A 1 100 ? -1.131 -1.888 8.592 1.00 64.94 100 ASN A CA 1
ATOM 741 C C . ASN A 1 100 ? -2.394 -2.615 8.104 1.00 64.94 100 ASN A C 1
ATOM 743 O O . ASN A 1 100 ? -3.499 -2.092 8.221 1.00 64.94 100 ASN A O 1
ATOM 747 N N . ALA A 1 101 ? -2.232 -3.804 7.519 1.00 56.41 101 ALA A N 1
ATOM 748 C CA . ALA A 1 101 ? -3.316 -4.559 6.881 1.00 56.41 101 ALA A CA 1
ATOM 749 C C . ALA A 1 101 ? -4.305 -5.251 7.851 1.00 56.41 101 ALA A C 1
ATOM 751 O O . ALA A 1 101 ? -5.112 -6.056 7.398 1.00 56.41 101 ALA A O 1
ATOM 752 N N . ASP A 1 102 ? -4.284 -4.934 9.151 1.00 50.53 102 ASP A N 1
ATOM 753 C CA . ASP A 1 102 ? -5.186 -5.498 10.178 1.00 50.53 102 ASP A CA 1
ATOM 754 C C . ASP A 1 102 ? -6.630 -4.950 10.086 1.00 50.53 102 ASP A C 1
ATOM 756 O O . ASP A 1 102 ? -7.302 -4.740 11.094 1.00 50.53 102 ASP A O 1
ATOM 760 N N . THR A 1 103 ? -7.106 -4.638 8.882 1.00 46.44 103 THR A N 1
ATOM 761 C CA . THR A 1 103 ? -8.414 -4.015 8.625 1.00 46.44 103 THR A CA 1
ATOM 762 C C . THR A 1 103 ? -9.414 -4.956 7.947 1.00 46.44 103 THR A C 1
ATOM 764 O O . THR A 1 103 ? -10.457 -4.487 7.492 1.00 46.44 103 THR A O 1
ATOM 767 N N . ALA A 1 104 ? -9.107 -6.258 7.887 1.00 37.25 104 ALA A N 1
ATOM 768 C CA . ALA A 1 104 ? -9.971 -7.301 7.327 1.00 37.25 104 ALA A CA 1
ATOM 769 C C . ALA A 1 104 ? -10.834 -7.987 8.394 1.00 37.25 104 ALA A C 1
ATOM 771 O O . ALA A 1 104 ? -10.283 -8.337 9.463 1.00 37.25 104 ALA A O 1
#

Organism: NCBI:txid412755

Secondary structure (DSSP, 8-state):
-EEE-----SGGG-THHHHHHHHHHHHHHHTT-EEE-SS--EEEETTTEE---S-GGG--PPPEEEEEEEES-HHHHHHIIIIIHHHTTPPEEEEEE-S--TT-

Sequence (104 aa):
PAAVIIGGGFAEIGGKGKKRQEKLVEIAFNNDIAVLGPNCLGVYAPPLVDTIFLPTERITKPPKGSVALISQSGGVLVDQFFVKFNERNIGVSTLVLSFNADTA

Foldseek 3Di:
DEDEAQDDQAPVVPDVRPVVVVVVLVVCVVVVYHYAENNWCAKDAPPPDDSRPDDPVVFAAAAADDDEEEELDPVVCRCCGGPVCNVVSNHYRMYGYYNCPPSD

Radius of gyration: 14.88 Å; chains: 1; bounding box: 39×22×39 Å

InterPro domains:
  IPR016102 Succinyl-CoA synthetase-like [G3DSA:3.40.50.261] (36-102)